Protein AF-A0A1Y2FXB8-F1 (afdb_monomer)

Foldseek 3Di:
DDPDPQLQVVLVVLQVCCVPDDLVVLLVSVVVCLVCVCVSLVVNDLVDRSNVSLVSSLVSSLVPQDPPDPVSVVSNVVSVVSNPVRDDPPDPVVDPDD

Structure (mmCIF, N/CA/C/O backbone):
data_AF-A0A1Y2FXB8-F1
#
_entry.id   AF-A0A1Y2FXB8-F1
#
loop_
_atom_site.group_PDB
_atom_site.id
_atom_site.type_symbol
_atom_site.label_atom_id
_atom_site.label_alt_id
_atom_site.label_comp_id
_atom_site.label_asym_id
_atom_site.label_entity_id
_atom_site.label_seq_id
_atom_site.pdbx_PDB_ins_code
_atom_site.Cartn_x
_atom_site.Cartn_y
_atom_site.Cartn_z
_atom_site.occupancy
_atom_site.B_iso_or_equiv
_atom_site.auth_seq_id
_atom_site.auth_comp_id
_atom_site.auth_asym_id
_atom_site.auth_atom_id
_atom_site.pdbx_PDB_model_num
ATOM 1 N N . ALA A 1 1 ? 15.122 18.061 -23.238 1.00 41.12 1 ALA A N 1
ATOM 2 C CA . ALA A 1 1 ? 13.799 17.475 -23.542 1.00 41.12 1 ALA A CA 1
ATOM 3 C C . ALA A 1 1 ? 14.040 16.013 -23.893 1.00 41.12 1 ALA A C 1
ATOM 5 O O . ALA A 1 1 ? 14.614 15.762 -24.935 1.00 41.12 1 ALA A O 1
ATOM 6 N N . THR A 1 2 ? 13.855 15.020 -23.036 1.00 42.84 2 THR A N 1
ATOM 7 C CA . THR A 1 2 ? 12.944 14.834 -21.902 1.00 42.84 2 THR A CA 1
ATOM 8 C C . THR A 1 2 ? 13.790 14.149 -20.830 1.00 42.84 2 THR A C 1
ATOM 10 O O . THR A 1 2 ? 14.237 13.023 -21.030 1.00 42.84 2 THR A O 1
ATOM 13 N N . GLU A 1 3 ? 14.137 14.868 -19.767 1.00 47.31 3 GLU A N 1
ATOM 14 C CA . GLU A 1 3 ? 14.942 14.308 -18.683 1.00 47.31 3 GLU A CA 1
AT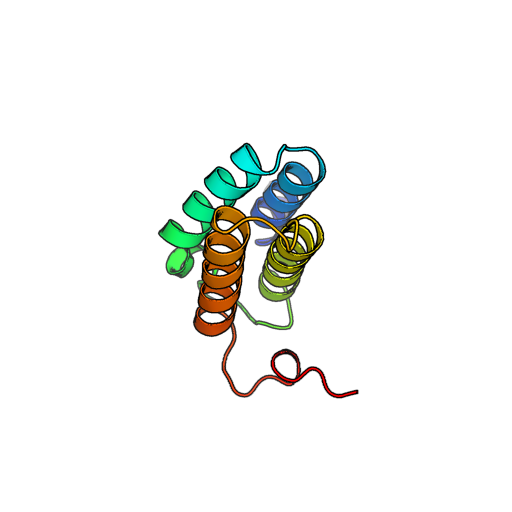OM 15 C C . GLU A 1 3 ? 14.146 13.165 -18.045 1.00 47.31 3 GLU A C 1
ATOM 17 O O . GLU A 1 3 ? 12.956 13.313 -17.768 1.00 47.31 3 GLU A O 1
ATOM 22 N N . TYR A 1 4 ? 14.782 11.999 -17.948 1.00 51.12 4 TYR A N 1
ATOM 23 C CA . TYR A 1 4 ? 14.223 10.740 -17.468 1.00 51.12 4 TYR A CA 1
ATOM 24 C C . TYR A 1 4 ? 13.445 10.950 -16.161 1.00 51.12 4 TYR A C 1
ATOM 26 O O . TYR A 1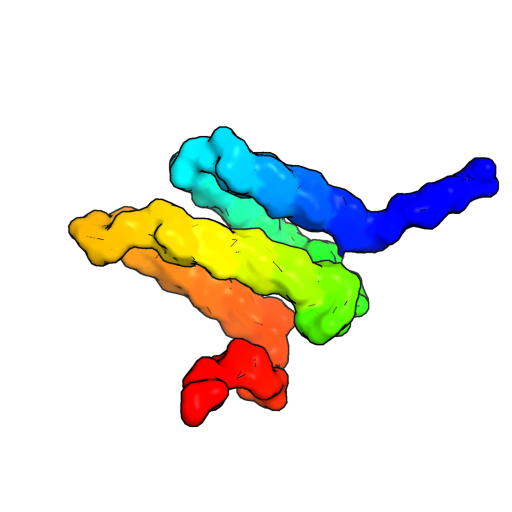 4 ? 14.030 10.971 -15.079 1.00 51.12 4 TYR A O 1
ATOM 34 N N . ILE A 1 5 ? 12.114 11.048 -16.228 1.00 57.97 5 ILE A N 1
ATOM 35 C CA . ILE A 1 5 ? 11.298 10.829 -15.037 1.00 57.97 5 ILE A CA 1
ATOM 36 C C . ILE A 1 5 ? 11.436 9.338 -14.749 1.00 57.97 5 ILE A C 1
ATOM 38 O O . ILE A 1 5 ? 10.808 8.512 -15.411 1.00 57.97 5 ILE A O 1
ATOM 42 N N . SER A 1 6 ? 12.333 8.993 -13.824 1.00 70.62 6 SER A N 1
ATOM 43 C CA . SER A 1 6 ? 12.480 7.627 -13.343 1.00 70.62 6 SER A CA 1
ATOM 44 C C . SER A 1 6 ? 11.100 7.090 -12.959 1.00 70.62 6 SER A C 1
ATOM 46 O O . SER A 1 6 ? 10.305 7.769 -12.306 1.00 70.62 6 SER A O 1
ATOM 48 N N . ASP A 1 7 ? 10.805 5.868 -13.393 1.00 78.00 7 ASP A N 1
ATOM 49 C CA . ASP A 1 7 ? 9.526 5.181 -13.202 1.00 78.00 7 ASP A CA 1
ATOM 50 C C . ASP A 1 7 ? 9.146 4.979 -11.724 1.00 78.00 7 ASP A C 1
ATOM 52 O O . ASP A 1 7 ? 8.007 4.609 -11.425 1.00 78.00 7 ASP A O 1
ATOM 56 N N . VAL A 1 8 ? 10.078 5.259 -10.806 1.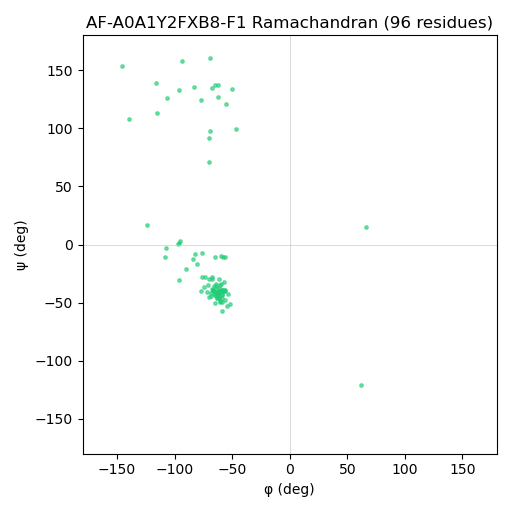00 83.00 8 VAL A N 1
ATOM 57 C CA . VAL A 1 8 ? 9.855 5.276 -9.360 1.00 83.00 8 VAL A CA 1
ATOM 58 C C . VAL A 1 8 ? 9.420 6.629 -8.802 1.00 83.00 8 VAL A C 1
ATOM 60 O O . VAL A 1 8 ? 8.805 6.644 -7.743 1.00 83.00 8 VAL A O 1
ATOM 63 N N . ILE A 1 9 ? 9.662 7.754 -9.488 1.00 84.44 9 ILE A N 1
ATOM 64 C CA . ILE A 1 9 ? 9.397 9.109 -8.960 1.00 84.44 9 ILE A CA 1
ATOM 65 C C . ILE A 1 9 ? 7.951 9.281 -8.464 1.00 84.44 9 ILE A C 1
ATOM 67 O O . ILE A 1 9 ? 7.761 9.828 -7.372 1.00 84.44 9 ILE A O 1
ATOM 71 N N . PRO A 1 10 ? 6.917 8.789 -9.177 1.00 88.38 10 PRO A N 1
ATOM 72 C CA . PRO A 1 10 ? 5.552 8.857 -8.663 1.00 88.38 10 PRO A CA 1
ATOM 73 C C . PRO A 1 10 ? 5.364 8.091 -7.345 1.00 88.38 10 PRO A C 1
ATOM 75 O O . PRO A 1 10 ? 4.649 8.563 -6.467 1.00 88.38 10 PRO A O 1
ATOM 78 N N . LEU A 1 11 ? 6.014 6.933 -7.180 1.00 91.00 11 LEU A N 1
ATOM 79 C CA . LEU A 1 11 ? 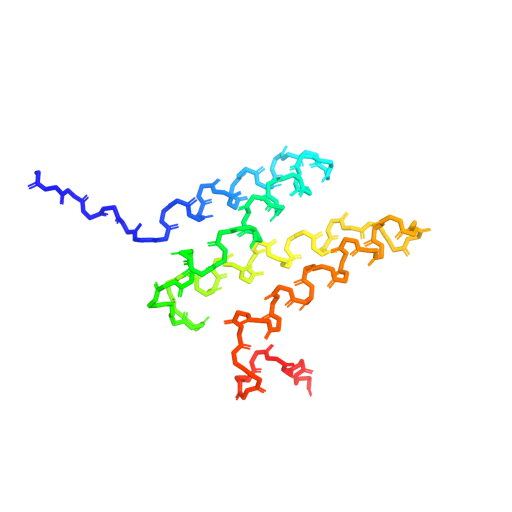5.941 6.138 -5.950 1.00 91.00 11 LEU A CA 1
ATOM 80 C C . LEU A 1 11 ? 6.751 6.765 -4.810 1.00 91.00 11 LEU A C 1
ATOM 82 O O . LEU A 1 11 ? 6.286 6.751 -3.676 1.00 91.00 11 LEU A O 1
ATOM 86 N N . GLU A 1 12 ? 7.906 7.367 -5.100 1.00 92.06 12 GLU A N 1
ATOM 87 C CA . GLU A 1 12 ? 8.668 8.146 -4.111 1.00 92.06 12 GLU A CA 1
ATOM 88 C C . GLU A 1 12 ? 7.850 9.339 -3.602 1.00 92.06 12 GLU A C 1
ATOM 90 O O . GLU A 1 12 ? 7.790 9.587 -2.403 1.00 92.06 12 GLU A O 1
ATOM 95 N N . SER A 1 13 ? 7.131 10.030 -4.492 1.00 93.06 13 SER A N 1
ATOM 96 C CA . SER A 1 13 ? 6.250 11.138 -4.099 1.00 93.06 13 SER A CA 1
ATOM 97 C C . SER A 1 13 ? 5.126 10.660 -3.174 1.00 93.06 13 SER A C 1
ATOM 99 O O . SER A 1 13 ? 4.804 11.311 -2.181 1.00 93.06 13 SER A O 1
ATOM 101 N N . VAL A 1 14 ? 4.542 9.493 -3.469 1.00 94.19 14 VAL A N 1
ATOM 102 C CA . VAL A 1 14 ? 3.543 8.856 -2.600 1.00 94.19 14 VAL A CA 1
ATOM 103 C C . VAL A 1 14 ? 4.145 8.480 -1.246 1.00 94.19 14 VAL A C 1
ATOM 105 O O . VAL A 1 14 ? 3.497 8.688 -0.222 1.00 94.19 14 VAL A O 1
ATOM 108 N N . TYR A 1 15 ? 5.376 7.971 -1.223 1.00 94.94 15 TYR A N 1
ATOM 109 C CA . TYR A 1 15 ? 6.088 7.677 0.016 1.00 94.94 15 TYR A CA 1
ATOM 110 C C . TYR A 1 15 ? 6.281 8.943 0.868 1.00 94.94 15 TYR A C 1
ATOM 112 O O . TYR A 1 15 ? 5.867 8.951 2.026 1.00 94.94 15 TYR A O 1
ATOM 120 N N . SER A 1 16 ? 6.767 10.044 0.286 1.00 95.12 16 SER A N 1
ATOM 121 C CA . SER A 1 16 ? 6.908 11.324 0.999 1.00 95.12 16 SER A CA 1
ATOM 122 C C . SER A 1 16 ? 5.576 11.863 1.531 1.00 95.12 16 SER A C 1
ATOM 124 O O . SER A 1 16 ? 5.528 12.450 2.610 1.00 95.12 16 SER A O 1
ATOM 126 N N . LEU A 1 17 ? 4.468 11.641 0.812 1.00 95.31 17 LEU A N 1
ATOM 127 C CA . LEU A 1 17 ? 3.136 11.965 1.327 1.00 95.31 17 LEU A CA 1
ATOM 128 C C . LEU A 1 17 ? 2.781 11.100 2.540 1.00 95.31 17 LEU A C 1
ATOM 130 O O . LEU A 1 17 ? 2.277 11.621 3.529 1.00 95.31 17 LEU A O 1
ATOM 134 N N . ILE A 1 18 ? 3.052 9.796 2.505 1.00 95.81 18 ILE A N 1
ATOM 135 C CA . ILE A 1 18 ? 2.775 8.911 3.642 1.00 95.81 18 ILE A CA 1
ATOM 136 C C . ILE A 1 18 ? 3.518 9.378 4.898 1.00 95.81 18 ILE A C 1
ATOM 138 O O . ILE A 1 18 ? 2.916 9.372 5.967 1.00 95.81 18 ILE A O 1
ATOM 142 N N . GLU A 1 19 ? 4.761 9.849 4.791 1.00 94.88 19 GLU A N 1
ATOM 143 C CA . GLU A 1 19 ? 5.567 10.288 5.944 1.00 94.88 19 GLU A CA 1
ATOM 144 C C . GLU A 1 19 ? 4.948 11.463 6.725 1.00 94.88 19 GLU A C 1
ATOM 146 O O . GLU A 1 19 ? 5.118 11.551 7.941 1.00 94.88 19 GLU A O 1
ATOM 151 N N . VAL A 1 20 ? 4.183 12.336 6.060 1.00 96.00 20 VAL A N 1
ATOM 152 C CA . VAL A 1 20 ? 3.644 13.571 6.666 1.00 96.00 20 VAL A CA 1
ATOM 153 C C . VAL A 1 20 ? 2.135 13.536 6.930 1.00 96.00 20 VAL A C 1
ATOM 155 O O . VAL A 1 20 ? 1.598 14.425 7.587 1.00 96.00 20 VAL A O 1
ATOM 158 N N . GLN A 1 21 ? 1.423 12.534 6.414 1.00 97.00 21 GLN A N 1
ATOM 159 C CA . GLN A 1 21 ? -0.041 12.459 6.489 1.00 97.00 21 GLN A CA 1
ATOM 160 C C . GLN A 1 21 ? -0.532 11.664 7.697 1.00 97.00 21 GLN A C 1
ATOM 162 O O . GLN A 1 21 ? 0.180 10.816 8.217 1.00 97.00 21 GLN A O 1
ATOM 167 N N . THR A 1 22 ? -1.775 11.876 8.140 1.00 95.88 22 THR A N 1
ATOM 168 C CA . THR A 1 22 ? -2.389 11.085 9.227 1.00 95.88 22 THR A CA 1
ATOM 169 C C . THR A 1 22 ? -2.671 9.640 8.793 1.00 95.88 22 THR A C 1
ATOM 1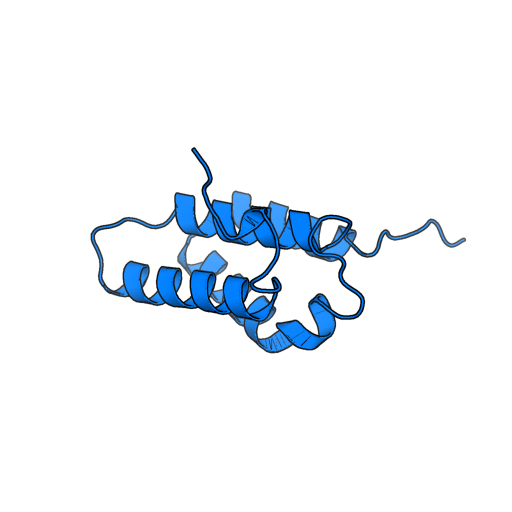71 O O . THR A 1 22 ? -2.776 9.359 7.599 1.00 95.88 22 THR A O 1
ATOM 174 N N . LEU A 1 23 ? -2.843 8.710 9.745 1.00 93.50 23 LEU A N 1
ATOM 175 C CA . LEU A 1 23 ? -3.156 7.304 9.429 1.00 93.50 23 LEU A CA 1
ATOM 176 C C . LEU A 1 23 ? -4.425 7.156 8.577 1.00 93.50 23 LEU A C 1
ATOM 178 O O . LEU A 1 23 ? -4.433 6.383 7.625 1.00 93.50 23 LEU A O 1
ATOM 182 N N . THR A 1 24 ? -5.464 7.945 8.858 1.00 94.50 24 THR A N 1
ATOM 183 C CA . THR A 1 24 ? -6.711 7.947 8.078 1.00 94.50 24 THR A CA 1
ATOM 184 C C . THR A 1 24 ? -6.479 8.332 6.616 1.00 94.50 24 THR A C 1
ATOM 186 O O . THR A 1 24 ? -7.074 7.749 5.712 1.00 94.50 24 THR A O 1
ATOM 189 N N . VAL A 1 25 ? -5.606 9.310 6.357 1.00 96.50 25 VAL A N 1
ATOM 190 C CA . VAL A 1 25 ? -5.241 9.694 4.985 1.00 96.50 25 VAL A CA 1
ATOM 191 C C . VAL A 1 25 ? -4.367 8.617 4.347 1.00 96.50 25 VAL A C 1
ATOM 193 O O . VAL A 1 25 ? -4.589 8.254 3.194 1.00 96.50 25 VAL A O 1
ATOM 196 N N . CYS A 1 26 ? -3.429 8.051 5.104 1.00 96.62 26 CYS A N 1
ATOM 197 C CA . CYS A 1 26 ? -2.568 6.968 4.643 1.00 96.62 26 CYS A CA 1
ATOM 198 C C . CYS A 1 26 ? -3.361 5.729 4.206 1.00 96.62 26 CYS A C 1
ATOM 200 O O . CYS A 1 26 ? -3.041 5.137 3.183 1.00 96.62 26 CYS A O 1
ATOM 202 N N . GLU A 1 27 ? -4.437 5.373 4.908 1.00 96.25 27 GLU A N 1
ATOM 203 C CA . GLU A 1 27 ? -5.319 4.268 4.517 1.00 96.25 27 GLU A CA 1
ATOM 204 C C . GLU A 1 27 ? -6.064 4.543 3.199 1.00 96.25 27 GLU A C 1
ATOM 206 O O . GLU A 1 27 ? -6.233 3.645 2.367 1.00 96.25 27 GLU A O 1
ATOM 211 N N . ARG A 1 28 ? -6.453 5.800 2.944 1.00 97.00 28 ARG A N 1
ATOM 212 C CA . ARG A 1 28 ? -7.045 6.210 1.657 1.00 97.00 28 ARG A CA 1
ATOM 213 C C . ARG A 1 28 ? -6.026 6.147 0.523 1.00 97.00 28 ARG A C 1
ATOM 215 O O . ARG A 1 28 ? -6.340 5.624 -0.545 1.00 97.00 28 ARG A O 1
ATOM 222 N N . ILE A 1 29 ? -4.810 6.639 0.763 1.00 96.62 29 ILE A N 1
ATOM 223 C CA . ILE A 1 29 ? -3.694 6.538 -0.188 1.00 96.62 29 ILE A CA 1
ATOM 224 C C . ILE A 1 29 ? -3.407 5.065 -0.489 1.00 96.62 29 ILE A C 1
ATOM 226 O O . ILE A 1 29 ? -3.316 4.683 -1.653 1.00 96.62 29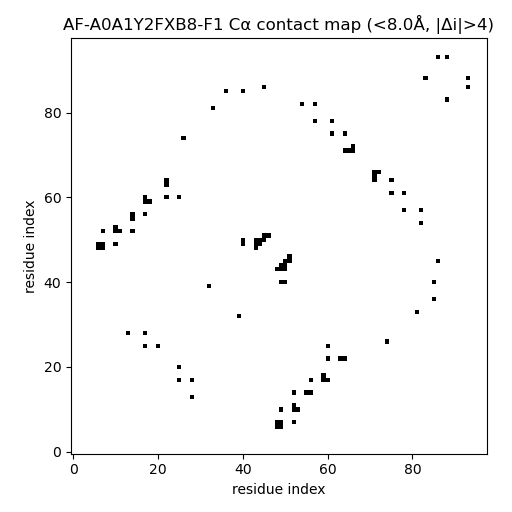 ILE A O 1
ATOM 230 N N . PHE A 1 30 ? -3.342 4.217 0.537 1.00 97.00 30 PHE A N 1
ATOM 231 C CA . PHE A 1 30 ? -3.103 2.790 0.362 1.00 97.00 30 PHE A CA 1
ATOM 232 C C . PHE A 1 30 ? -4.216 2.117 -0.447 1.00 97.00 30 PHE A C 1
ATOM 234 O O . PHE A 1 30 ? -3.928 1.371 -1.374 1.00 97.00 30 PHE A O 1
ATOM 241 N N . SER A 1 31 ? -5.482 2.449 -0.191 1.00 97.06 31 SER A N 1
ATOM 242 C CA . SER A 1 31 ? -6.616 1.936 -0.978 1.00 97.06 31 SER A CA 1
ATOM 243 C C . SER A 1 31 ? -6.523 2.343 -2.462 1.00 97.06 31 SER A C 1
ATOM 245 O O . SER A 1 31 ? -6.866 1.578 -3.368 1.00 97.06 31 SER A O 1
ATOM 247 N N . TRP A 1 32 ? -6.002 3.542 -2.746 1.00 96.00 32 TRP A N 1
ATOM 248 C CA . TRP A 1 32 ? -5.724 3.984 -4.115 1.00 96.00 32 TRP A CA 1
ATOM 249 C C . TRP A 1 32 ? -4.590 3.184 -4.778 1.00 96.00 32 TRP A C 1
ATOM 251 O O . TRP A 1 32 ? -4.701 2.878 -5.969 1.00 96.00 32 TRP A O 1
ATOM 261 N N . ILE A 1 33 ? -3.541 2.830 -4.024 1.00 95.38 33 ILE A N 1
ATOM 262 C CA . ILE A 1 33 ? -2.438 1.966 -4.483 1.00 95.38 33 ILE A CA 1
ATOM 263 C C . ILE A 1 33 ? -2.965 0.556 -4.771 1.00 95.38 33 ILE A C 1
ATOM 265 O O . ILE A 1 33 ? -2.751 0.033 -5.862 1.00 95.38 33 ILE A O 1
ATOM 269 N N . GLU A 1 34 ? -3.697 -0.024 -3.820 1.00 95.31 34 GLU A N 1
ATOM 270 C CA . GLU A 1 34 ? -4.259 -1.377 -3.871 1.00 95.31 34 GLU A CA 1
ATOM 271 C C . GLU A 1 34 ? -5.151 -1.559 -5.109 1.00 95.31 34 GLU A C 1
ATOM 273 O O . GLU A 1 34 ? -4.936 -2.470 -5.904 1.00 95.31 34 GLU A O 1
ATOM 278 N N . SER A 1 35 ? -6.056 -0.608 -5.374 1.00 95.75 35 SER A N 1
ATOM 279 C CA . SER A 1 35 ? -6.916 -0.615 -6.574 1.00 95.75 35 SER A CA 1
ATOM 280 C C . SER A 1 35 ? -6.175 -0.471 -7.913 1.00 95.75 35 SER A C 1
ATOM 282 O O . SER A 1 35 ? -6.782 -0.619 -8.973 1.00 95.75 35 SER A O 1
ATOM 284 N N . ARG A 1 36 ? -4.878 -0.144 -7.901 1.00 94.12 36 ARG A N 1
ATOM 285 C CA . ARG A 1 36 ? -4.051 0.074 -9.101 1.00 94.12 36 ARG A CA 1
ATOM 286 C C . ARG A 1 36 ? -2.818 -0.817 -9.129 1.00 94.12 36 ARG A C 1
ATOM 288 O O . ARG A 1 36 ? -1.905 -0.537 -9.910 1.00 94.12 36 ARG A O 1
ATOM 295 N N . VAL A 1 37 ? -2.798 -1.871 -8.315 1.00 90.94 37 VAL A N 1
ATOM 296 C CA . VAL A 1 37 ? -1.634 -2.738 -8.137 1.00 90.94 37 VAL A CA 1
ATOM 297 C C . VAL A 1 37 ? -1.084 -3.232 -9.473 1.00 90.94 37 VAL A C 1
ATOM 299 O O . VAL A 1 37 ? 0.072 -2.954 -9.760 1.00 90.94 37 VAL A O 1
ATOM 302 N N . GLU A 1 38 ? -1.916 -3.790 -10.358 1.00 90.88 38 GLU A N 1
ATOM 303 C CA . GLU A 1 38 ? -1.486 -4.313 -11.667 1.00 90.88 38 GLU A CA 1
ATOM 304 C C . GLU A 1 38 ? -0.758 -3.271 -12.527 1.00 90.88 38 GLU A C 1
ATOM 306 O O . GLU A 1 38 ? 0.229 -3.563 -13.204 1.00 90.88 38 GLU A O 1
ATOM 311 N N . ARG A 1 39 ? -1.226 -2.018 -12.494 1.00 90.75 39 ARG A N 1
ATOM 312 C CA . ARG A 1 39 ? -0.620 -0.922 -13.256 1.00 90.75 39 ARG A CA 1
ATOM 313 C C . ARG A 1 39 ? 0.665 -0.428 -12.600 1.00 90.75 39 ARG A C 1
ATOM 315 O O . ARG A 1 39 ? 1.622 -0.107 -13.304 1.00 90.75 39 ARG A O 1
ATOM 322 N N . LEU A 1 40 ? 0.682 -0.336 -11.272 1.00 89.31 40 LEU A N 1
ATOM 323 C CA . LEU A 1 40 ? 1.834 0.141 -10.505 1.00 89.31 40 LEU A CA 1
ATOM 324 C C . LEU A 1 40 ? 2.981 -0.875 -10.521 1.00 89.31 40 LEU A C 1
ATOM 326 O O . LEU A 1 40 ? 4.141 -0.475 -10.607 1.00 89.31 40 LEU A O 1
ATOM 330 N N . THR A 1 41 ? 2.670 -2.170 -10.531 1.00 89.62 41 THR A N 1
ATOM 331 C CA . THR A 1 41 ? 3.650 -3.263 -10.518 1.00 89.62 41 THR A CA 1
ATOM 332 C C . THR A 1 41 ? 3.974 -3.801 -11.913 1.00 89.62 41 THR A C 1
ATOM 334 O O . THR A 1 41 ? 4.794 -4.709 -12.050 1.00 89.62 41 THR A O 1
ATOM 337 N N . LYS A 1 42 ? 3.414 -3.215 -12.982 1.00 89.81 42 LYS A N 1
ATOM 338 C CA . LYS A 1 42 ? 3.748 -3.589 -14.363 1.00 89.81 42 LYS A CA 1
ATOM 339 C C . LYS A 1 42 ? 5.257 -3.474 -14.607 1.00 89.81 42 LYS A C 1
ATOM 341 O O . LYS A 1 42 ? 5.836 -2.390 -14.464 1.00 89.81 42 LYS A O 1
ATOM 346 N N . GLY A 1 43 ? 5.869 -4.598 -14.993 1.00 87.19 43 GLY A N 1
ATOM 347 C CA . GLY A 1 43 ? 7.309 -4.710 -15.250 1.00 87.19 43 GLY A CA 1
ATOM 348 C C . GLY A 1 43 ? 8.185 -4.530 -14.006 1.00 87.19 43 GLY A C 1
ATOM 349 O O . GLY A 1 43 ? 9.378 -4.271 -14.139 1.00 87.19 43 GLY A O 1
ATOM 350 N N . MET A 1 44 ? 7.605 -4.610 -12.806 1.00 88.31 44 MET A N 1
ATOM 351 C CA . MET A 1 44 ? 8.337 -4.426 -11.562 1.00 88.31 44 MET A CA 1
ATOM 352 C C . MET A 1 44 ? 9.325 -5.570 -11.334 1.00 88.31 44 MET A C 1
ATOM 354 O O . MET A 1 44 ? 8.983 -6.744 -11.438 1.00 88.31 44 MET A O 1
ATOM 358 N N . GLN A 1 45 ? 10.539 -5.202 -10.936 1.00 86.81 45 GLN A N 1
ATOM 359 C CA . GLN A 1 45 ? 11.477 -6.106 -10.286 1.00 86.81 45 GLN A CA 1
ATOM 360 C C . GLN A 1 45 ? 11.343 -5.900 -8.783 1.00 86.81 45 GLN A C 1
ATOM 362 O O . GLN A 1 45 ? 11.323 -4.770 -8.304 1.00 86.81 45 GLN A O 1
ATOM 367 N N . ALA A 1 46 ? 11.245 -6.967 -8.011 1.00 84.25 46 ALA A N 1
ATOM 368 C CA . ALA A 1 46 ? 10.993 -6.817 -6.587 1.00 84.25 46 ALA A CA 1
ATOM 369 C C . ALA A 1 46 ? 12.187 -6.241 -5.803 1.00 84.25 46 ALA A C 1
ATOM 371 O O . ALA A 1 46 ? 11.993 -5.503 -4.841 1.00 84.25 46 ALA A O 1
ATOM 372 N N . MET A 1 47 ? 13.420 -6.493 -6.254 1.00 84.06 47 MET A N 1
ATOM 373 C CA . MET A 1 47 ? 14.642 -6.001 -5.598 1.00 84.06 47 MET A CA 1
ATOM 374 C C . MET A 1 47 ? 15.201 -4.702 -6.203 1.00 84.06 47 MET A C 1
ATOM 376 O O . MET A 1 47 ? 16.252 -4.230 -5.772 1.00 84.06 47 MET A O 1
ATOM 380 N N . ARG A 1 48 ? 14.553 -4.123 -7.224 1.00 84.88 48 ARG A N 1
ATOM 381 C CA . ARG A 1 48 ? 15.038 -2.922 -7.932 1.00 84.88 48 ARG A CA 1
ATOM 382 C C . ARG A 1 48 ? 13.886 -2.025 -8.376 1.00 84.88 48 ARG A C 1
ATOM 384 O O . ARG A 1 48 ? 12.787 -2.498 -8.635 1.00 84.88 48 ARG A O 1
ATOM 391 N N . GLY A 1 49 ? 14.137 -0.726 -8.517 1.00 89.38 49 GLY A N 1
ATOM 392 C CA . GLY A 1 49 ? 13.114 0.213 -8.982 1.00 89.38 49 GLY A CA 1
ATOM 393 C C . GLY A 1 49 ? 11.919 0.258 -8.026 1.00 89.38 49 GLY A C 1
ATOM 394 O O . GLY A 1 49 ? 12.086 0.563 -6.851 1.00 89.38 49 GLY A O 1
ATOM 395 N N . LYS A 1 50 ? 10.716 -0.055 -8.520 1.00 90.94 50 LYS A N 1
ATOM 396 C CA . LYS A 1 50 ? 9.446 0.117 -7.788 1.00 90.94 50 LYS A CA 1
ATOM 397 C C . LYS A 1 50 ? 9.281 -0.816 -6.582 1.00 90.94 50 LYS A C 1
ATOM 399 O O . LYS A 1 50 ? 8.622 -0.430 -5.618 1.00 90.94 50 LYS A O 1
ATOM 404 N N . GLY A 1 51 ? 9.880 -2.010 -6.614 1.00 91.31 51 GLY A N 1
ATOM 405 C CA . GLY A 1 51 ? 9.743 -3.011 -5.549 1.00 91.31 51 GLY A CA 1
ATOM 406 C C . GLY A 1 51 ? 10.203 -2.496 -4.179 1.00 91.31 51 GLY A C 1
ATOM 407 O O . GLY A 1 51 ? 9.385 -2.406 -3.261 1.00 91.31 51 GLY A O 1
ATOM 408 N N . PRO A 1 52 ? 11.462 -2.041 -4.036 1.00 91.75 52 PRO A N 1
ATOM 409 C CA . PRO A 1 52 ? 11.949 -1.459 -2.786 1.00 91.75 52 PRO A CA 1
ATOM 410 C C . PRO A 1 52 ? 11.132 -0.256 -2.289 1.00 91.75 52 PRO A C 1
ATOM 412 O O . PRO A 1 52 ? 10.994 -0.067 -1.081 1.00 91.75 52 PRO A O 1
ATOM 415 N N . VAL A 1 53 ? 10.556 0.551 -3.188 1.00 93.25 53 VAL A N 1
ATOM 416 C CA . VAL A 1 53 ? 9.709 1.698 -2.806 1.00 93.25 53 VAL A CA 1
ATOM 417 C C . VAL A 1 53 ? 8.385 1.231 -2.207 1.00 93.25 53 VAL A C 1
ATOM 419 O O . VAL A 1 53 ? 7.991 1.710 -1.146 1.00 93.25 53 VAL A O 1
ATOM 422 N N . LEU A 1 54 ? 7.725 0.247 -2.825 1.00 93.75 54 LEU A N 1
ATOM 423 C CA . LEU A 1 54 ? 6.490 -0.341 -2.295 1.00 93.75 54 LEU A CA 1
ATOM 424 C C . LEU A 1 54 ? 6.713 -1.049 -0.952 1.00 93.75 54 L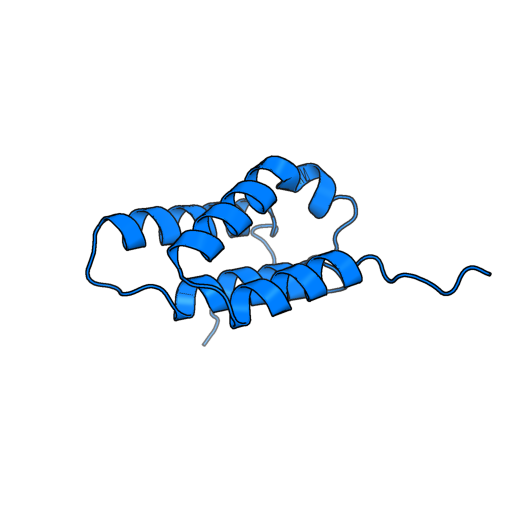EU A C 1
ATOM 426 O O . LEU A 1 54 ? 5.853 -0.961 -0.072 1.00 93.75 54 LEU A O 1
ATOM 430 N N . LEU A 1 55 ? 7.871 -1.692 -0.760 1.00 94.06 55 LEU A N 1
ATOM 431 C CA . LEU A 1 55 ? 8.260 -2.249 0.540 1.00 94.06 55 LEU A CA 1
ATOM 432 C C . LEU A 1 55 ? 8.418 -1.157 1.597 1.00 94.06 55 LEU A C 1
ATOM 434 O O . LEU A 1 55 ? 7.888 -1.304 2.695 1.00 94.06 55 LEU A O 1
ATOM 438 N N . ARG A 1 56 ? 9.100 -0.048 1.278 1.00 94.81 56 ARG A N 1
ATOM 439 C CA . ARG A 1 56 ? 9.251 1.085 2.207 1.00 94.81 56 ARG A CA 1
ATOM 440 C C . ARG A 1 56 ? 7.907 1.701 2.578 1.00 94.81 56 ARG A C 1
ATOM 442 O O . ARG A 1 56 ? 7.647 1.879 3.762 1.00 94.81 56 ARG A O 1
ATOM 449 N N . ILE A 1 57 ? 7.038 1.937 1.594 1.00 95.94 57 ILE A N 1
ATOM 450 C CA . ILE A 1 57 ? 5.660 2.398 1.818 1.00 95.94 57 ILE A CA 1
ATOM 451 C C . ILE A 1 57 ? 4.931 1.458 2.785 1.00 95.94 57 ILE A C 1
ATOM 453 O O . ILE A 1 57 ? 4.399 1.900 3.801 1.00 95.94 57 ILE A O 1
ATOM 457 N N . SER A 1 58 ? 4.938 0.158 2.497 1.00 96.19 58 SER A N 1
ATOM 458 C CA . SER A 1 58 ? 4.203 -0.835 3.285 1.00 96.19 58 SER A CA 1
ATOM 459 C C . SER A 1 58 ? 4.748 -0.955 4.712 1.00 96.19 58 SER A C 1
ATOM 461 O O . SER A 1 58 ? 3.979 -0.960 5.671 1.00 96.19 58 SER A O 1
ATOM 463 N N . ASN A 1 59 ? 6.073 -0.986 4.871 1.00 95.12 59 ASN A N 1
ATOM 464 C CA . ASN A 1 59 ? 6.724 -1.067 6.177 1.00 95.12 59 ASN A CA 1
ATOM 465 C C . ASN A 1 59 ? 6.499 0.193 7.017 1.00 95.12 59 ASN A C 1
ATOM 467 O O . ASN A 1 59 ? 6.270 0.083 8.221 1.00 95.12 59 ASN A O 1
ATOM 471 N N . GLU A 1 60 ? 6.521 1.377 6.402 1.00 95.75 60 GLU A N 1
ATOM 472 C CA . GLU A 1 60 ? 6.253 2.628 7.110 1.00 95.75 60 GLU A CA 1
ATOM 473 C C . GLU A 1 60 ? 4.809 2.680 7.621 1.00 95.75 60 GLU A C 1
ATOM 475 O O . GLU A 1 60 ? 4.569 3.033 8.776 1.00 95.75 60 GLU A O 1
ATOM 480 N N . LEU A 1 61 ? 3.842 2.230 6.817 1.00 95.94 61 LEU A N 1
ATOM 481 C CA . LEU A 1 61 ? 2.455 2.092 7.263 1.00 95.94 61 LEU A CA 1
ATOM 482 C C . LEU A 1 61 ? 2.337 1.109 8.435 1.00 95.94 61 LEU A C 1
ATOM 484 O O . LEU A 1 61 ? 1.759 1.459 9.463 1.00 95.94 61 LEU A O 1
ATOM 488 N N . LEU A 1 62 ? 2.931 -0.085 8.323 1.00 94.75 62 LEU A N 1
ATOM 489 C CA . LEU A 1 62 ? 2.920 -1.094 9.391 1.00 94.75 62 LEU A CA 1
ATOM 490 C C . LEU A 1 62 ? 3.550 -0.577 10.692 1.00 94.75 62 LEU A C 1
ATOM 492 O O . LEU A 1 62 ? 3.023 -0.840 11.772 1.00 94.75 62 LEU A O 1
ATOM 496 N N . ARG A 1 63 ? 4.645 0.190 10.606 1.00 93.12 63 ARG A N 1
ATOM 497 C CA . ARG A 1 63 ? 5.335 0.780 11.766 1.00 93.12 63 ARG A CA 1
ATOM 498 C C . ARG A 1 63 ? 4.459 1.783 12.512 1.00 93.12 63 ARG A C 1
ATOM 500 O O . ARG A 1 63 ? 4.567 1.906 13.731 1.00 93.12 63 ARG A O 1
ATOM 507 N N . ARG A 1 64 ? 3.610 2.509 11.787 1.00 92.38 64 ARG A N 1
ATOM 508 C CA . ARG A 1 64 ? 2.746 3.555 12.343 1.00 92.38 64 ARG A CA 1
ATOM 509 C C . ARG A 1 64 ? 1.439 3.021 12.922 1.00 92.38 64 ARG A C 1
ATOM 511 O O . ARG A 1 64 ? 0.758 3.773 13.618 1.00 92.38 64 ARG A O 1
ATOM 518 N N . LEU A 1 65 ? 1.075 1.765 12.655 1.00 90.56 65 LEU A N 1
ATOM 519 C CA . LEU A 1 65 ? -0.179 1.188 13.131 1.00 90.56 65 LEU A CA 1
ATOM 520 C C . LEU A 1 65 ? -0.119 0.798 14.619 1.00 90.56 65 LEU A C 1
ATOM 522 O O . LEU A 1 65 ? 0.717 -0.018 15.014 1.00 90.56 65 LEU A O 1
ATOM 526 N N . PRO A 1 66 ? -1.036 1.315 15.460 1.00 84.75 66 PRO A N 1
ATOM 527 C CA . PRO A 1 66 ? -1.185 0.852 16.835 1.00 84.75 66 PRO A CA 1
ATOM 528 C C . PRO A 1 66 ? -1.648 -0.608 16.882 1.00 84.75 66 PRO A C 1
ATOM 530 O O . PRO A 1 66 ? -2.577 -0.997 16.177 1.00 84.75 66 PRO A O 1
ATOM 533 N N . ARG A 1 67 ? -1.065 -1.413 17.776 1.00 73.31 67 ARG A N 1
ATOM 534 C CA . ARG A 1 67 ? -1.375 -2.852 17.895 1.00 73.31 67 ARG A CA 1
ATOM 535 C C . ARG A 1 67 ? -2.710 -3.168 18.589 1.00 73.31 67 ARG A C 1
ATOM 537 O O . ARG A 1 67 ? -3.106 -4.325 18.620 1.00 73.31 67 ARG A O 1
ATOM 544 N N . SER A 1 68 ? -3.393 -2.165 19.145 1.00 73.25 68 SER A N 1
ATOM 545 C CA . SER A 1 68 ? -4.456 -2.380 20.142 1.00 73.25 68 SER A CA 1
ATOM 546 C C . SER A 1 68 ? -5.886 -2.142 19.649 1.00 73.25 68 SER A C 1
ATOM 548 O O . SER A 1 68 ? -6.815 -2.348 20.425 1.00 73.25 68 SER A O 1
ATOM 550 N N . LYS A 1 69 ? -6.100 -1.706 18.397 1.00 80.69 69 LYS A N 1
ATOM 551 C CA . LYS A 1 69 ? -7.457 -1.520 17.848 1.00 80.69 69 LYS A CA 1
ATOM 552 C C . LYS A 1 69 ? -7.728 -2.456 16.679 1.00 80.69 69 LYS A C 1
ATOM 554 O O . LYS A 1 69 ? -6.886 -2.606 15.796 1.00 80.69 69 LYS A O 1
ATOM 559 N N . GLN A 1 70 ? -8.939 -3.007 16.639 1.00 81.62 70 GLN A N 1
ATOM 560 C CA . GLN A 1 70 ? -9.390 -3.933 15.597 1.00 81.62 70 GLN A CA 1
ATOM 561 C C . GLN A 1 70 ? -9.275 -3.342 14.182 1.00 81.62 70 GLN A C 1
ATOM 563 O O . GLN A 1 70 ? -8.824 -4.030 13.271 1.00 81.62 70 GLN A O 1
ATOM 568 N N . GLU A 1 71 ? -9.602 -2.059 14.000 1.00 82.06 71 GLU A N 1
ATOM 569 C CA . GLU A 1 71 ? -9.461 -1.354 12.714 1.00 82.06 71 GLU A CA 1
ATOM 570 C C . GLU A 1 71 ? -8.019 -1.392 12.170 1.00 82.06 71 GLU A C 1
ATOM 572 O O . GLU A 1 71 ? -7.797 -1.635 10.985 1.00 82.06 71 GLU A O 1
ATOM 577 N N . HIS A 1 72 ? -7.017 -1.264 13.046 1.00 87.94 72 HIS A N 1
ATOM 578 C CA . HIS A 1 72 ? -5.606 -1.325 12.659 1.00 87.94 72 HIS A CA 1
ATOM 579 C C . HIS A 1 72 ? -5.147 -2.748 12.318 1.00 87.94 72 HIS A C 1
ATOM 581 O O . HIS A 1 72 ? -4.252 -2.911 11.490 1.00 87.94 72 HIS A O 1
ATOM 587 N N . VAL A 1 73 ? -5.769 -3.773 12.912 1.00 90.62 73 VAL A N 1
ATOM 588 C CA . VAL A 1 73 ? -5.528 -5.186 12.565 1.00 90.62 73 VAL A CA 1
ATOM 589 C C . VAL A 1 73 ? -6.049 -5.494 11.162 1.00 90.62 73 VAL A C 1
ATOM 591 O O . VAL A 1 73 ? -5.374 -6.161 10.382 1.00 90.62 73 VAL A O 1
ATOM 594 N N . VAL A 1 74 ? -7.226 -4.974 10.808 1.00 92.69 74 VAL A N 1
ATOM 595 C CA . VAL A 1 74 ? -7.772 -5.132 9.453 1.00 92.69 74 VAL A CA 1
ATOM 596 C C . VAL A 1 74 ? -6.863 -4.450 8.433 1.00 92.69 74 VAL A C 1
ATOM 598 O O . VAL A 1 74 ? -6.518 -5.048 7.413 1.00 92.69 74 VAL A O 1
ATOM 601 N N . PHE A 1 75 ? -6.426 -3.220 8.715 1.00 94.75 75 PHE A N 1
ATOM 602 C CA . PHE A 1 75 ? -5.562 -2.495 7.790 1.00 94.75 75 PHE A CA 1
ATOM 603 C C . PHE A 1 75 ? -4.174 -3.139 7.640 1.00 94.75 75 PHE A C 1
ATOM 605 O O . PHE A 1 75 ? -3.684 -3.262 6.518 1.00 94.75 75 PHE A O 1
ATOM 612 N N . SER A 1 76 ? -3.561 -3.642 8.718 1.00 94.25 76 SER A N 1
ATOM 613 C CA . SER A 1 76 ? -2.294 -4.380 8.610 1.00 94.25 76 SER A CA 1
ATOM 614 C C . SER A 1 76 ? -2.441 -5.672 7.801 1.00 94.25 76 SER A C 1
ATOM 616 O O . SER A 1 76 ? -1.579 -5.969 6.975 1.00 94.25 76 SER A O 1
ATOM 618 N N . GLY A 1 77 ? -3.558 -6.392 7.954 1.00 94.44 77 GLY A N 1
ATOM 619 C CA . GLY A 1 77 ? -3.882 -7.562 7.136 1.00 94.44 77 GLY A CA 1
ATOM 620 C C . GLY A 1 77 ? -3.956 -7.240 5.642 1.00 94.44 77 GLY A C 1
ATOM 621 O O . GLY A 1 77 ? -3.389 -7.970 4.830 1.00 94.44 77 GLY A O 1
ATOM 622 N N . ARG A 1 78 ? -4.570 -6.106 5.277 1.00 96.44 78 ARG A N 1
ATOM 623 C CA . ARG A 1 78 ? -4.602 -5.618 3.885 1.00 96.44 78 ARG A CA 1
ATOM 624 C C . ARG A 1 78 ? -3.203 -5.319 3.348 1.00 96.44 78 ARG A C 1
ATOM 626 O O . ARG A 1 78 ? -2.879 -5.731 2.240 1.00 96.44 78 ARG A O 1
ATOM 633 N N . ILE A 1 79 ? -2.347 -4.673 4.144 1.00 96.12 79 ILE A N 1
ATOM 634 C CA . ILE A 1 79 ? -0.957 -4.393 3.746 1.00 96.12 79 ILE A CA 1
ATOM 635 C C . ILE A 1 79 ? -0.177 -5.692 3.502 1.00 96.12 79 ILE A C 1
ATOM 637 O O . ILE A 1 79 ? 0.529 -5.811 2.502 1.00 96.12 79 ILE A O 1
ATOM 641 N N . LEU A 1 80 ? -0.321 -6.684 4.381 1.00 93.75 80 LEU A N 1
ATOM 642 C CA . LEU A 1 80 ? 0.353 -7.976 4.234 1.00 93.75 80 LEU A CA 1
ATOM 643 C C . LEU A 1 80 ? -0.153 -8.760 3.015 1.00 93.75 80 LEU A C 1
ATOM 645 O O . LEU A 1 80 ? 0.654 -9.355 2.302 1.00 93.75 80 LEU A O 1
ATOM 649 N N . LEU A 1 81 ? -1.462 -8.726 2.746 1.00 93.88 81 LEU A N 1
ATOM 650 C CA . LEU A 1 81 ? -2.053 -9.346 1.558 1.00 93.88 81 LEU A CA 1
ATOM 651 C C . LEU A 1 81 ? -1.591 -8.659 0.266 1.00 93.88 81 LEU A C 1
ATOM 653 O O . LEU A 1 81 ? -1.278 -9.321 -0.720 1.00 93.88 81 LEU A O 1
ATOM 657 N N . PHE A 1 82 ? -1.497 -7.331 0.273 1.00 94.62 82 PHE A N 1
ATOM 658 C CA . PHE A 1 82 ? -0.921 -6.587 -0.839 1.00 94.62 82 PHE A CA 1
ATOM 659 C C . PHE A 1 82 ? 0.527 -7.019 -1.091 1.00 94.62 82 PHE A C 1
ATOM 661 O O . PHE A 1 82 ? 0.868 -7.379 -2.215 1.00 94.62 82 PHE A O 1
ATOM 668 N N . LEU A 1 83 ? 1.365 -7.064 -0.051 1.00 93.25 83 LEU A N 1
ATOM 669 C CA . LEU A 1 83 ? 2.754 -7.503 -0.180 1.00 93.25 83 LEU A CA 1
ATOM 670 C C . LEU A 1 83 ? 2.863 -8.933 -0.726 1.00 93.25 83 LEU A C 1
ATOM 672 O O . LEU A 1 83 ? 3.653 -9.164 -1.638 1.00 93.25 83 LEU A O 1
ATOM 676 N N . SER A 1 84 ? 2.050 -9.875 -0.246 1.00 90.00 84 SE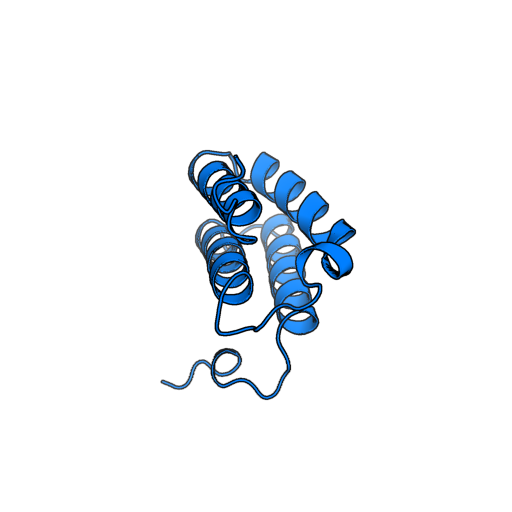R A N 1
ATOM 677 C CA . SER A 1 84 ? 2.078 -11.254 -0.753 1.00 90.00 84 SER A CA 1
ATOM 678 C C . SER A 1 84 ? 1.601 -11.377 -2.203 1.00 90.00 84 SER A C 1
ATOM 680 O O . SER A 1 84 ? 2.055 -12.267 -2.918 1.00 90.00 84 SER A O 1
ATOM 682 N N . SER A 1 85 ? 0.723 -10.479 -2.660 1.00 89.19 85 SER A N 1
ATOM 683 C CA . SER A 1 85 ? 0.278 -10.441 -4.059 1.00 89.19 85 SER A CA 1
ATOM 684 C C . SER A 1 85 ? 1.318 -9.841 -5.013 1.00 89.19 85 SER A C 1
ATOM 686 O O . SER A 1 85 ? 1.346 -10.178 -6.195 1.00 89.19 8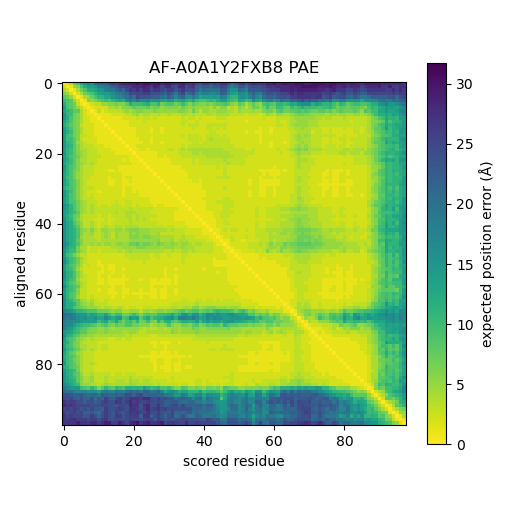5 SER A O 1
ATOM 688 N N . VAL A 1 86 ? 2.170 -8.944 -4.508 1.00 89.94 86 VAL A N 1
ATOM 689 C CA . VAL A 1 86 ? 3.114 -8.155 -5.314 1.00 89.94 86 VAL A CA 1
ATOM 690 C C . VAL A 1 86 ? 4.508 -8.782 -5.360 1.00 89.94 86 VAL A C 1
ATOM 692 O O . VAL A 1 86 ? 5.212 -8.631 -6.361 1.00 89.94 86 VAL A O 1
ATOM 695 N N . PHE A 1 87 ? 4.911 -9.488 -4.304 1.00 87.31 87 PHE A N 1
ATOM 696 C CA . PHE A 1 87 ? 6.225 -10.115 -4.186 1.00 87.31 87 PHE A CA 1
ATOM 697 C C . PHE A 1 87 ? 6.111 -11.640 -4.339 1.00 87.31 87 PHE A C 1
ATOM 699 O O . PHE A 1 87 ? 5.339 -12.265 -3.612 1.00 87.31 87 PHE A O 1
ATOM 706 N N . PRO A 1 88 ? 6.866 -12.271 -5.260 1.00 76.19 88 PRO A N 1
ATOM 707 C CA . PRO A 1 88 ? 6.820 -13.717 -5.430 1.00 76.19 88 PRO A CA 1
ATOM 708 C C . PRO A 1 88 ? 7.273 -14.444 -4.154 1.00 76.19 88 PRO A C 1
ATOM 710 O O . PRO A 1 88 ? 8.298 -14.108 -3.564 1.00 76.19 88 PRO A O 1
ATOM 713 N N . LEU A 1 89 ? 6.551 -15.506 -3.779 1.00 59.47 89 LEU A N 1
ATOM 714 C CA . LEU A 1 89 ? 6.755 -16.300 -2.550 1.00 59.47 89 LEU A CA 1
ATOM 715 C C . LEU A 1 89 ? 8.162 -16.930 -2.402 1.00 59.47 89 LEU A C 1
ATOM 717 O O . LEU A 1 89 ? 8.485 -17.459 -1.343 1.00 59.47 89 LEU A O 1
ATOM 721 N N . GLY A 1 90 ? 8.991 -16.899 -3.452 1.00 55.28 90 GLY A N 1
ATOM 722 C CA . GLY A 1 90 ? 10.353 -17.444 -3.477 1.00 55.28 90 GLY A CA 1
ATOM 723 C C . GLY A 1 90 ? 11.474 -16.428 -3.223 1.00 55.28 90 GLY A C 1
ATOM 724 O O . GLY A 1 90 ? 12.646 -16.804 -3.259 1.00 55.28 90 GLY A O 1
ATOM 725 N N . GLU A 1 91 ? 11.167 -15.149 -2.997 1.00 53.28 91 GLU A N 1
ATOM 726 C CA . GLU A 1 91 ? 12.200 -14.151 -2.721 1.00 53.28 91 GLU A CA 1
ATOM 727 C C . GLU A 1 91 ? 12.620 -14.128 -1.251 1.00 53.28 91 GLU A C 1
ATOM 729 O O . GLU A 1 91 ? 11.801 -14.115 -0.335 1.00 53.28 91 GLU A O 1
ATOM 734 N N . LYS A 1 92 ? 13.938 -14.055 -1.027 1.00 53.16 92 LYS A N 1
ATOM 735 C CA . LYS A 1 92 ? 14.582 -14.024 0.299 1.00 53.16 92 LYS A CA 1
ATOM 736 C C . LYS A 1 92 ? 14.098 -12.888 1.220 1.00 53.16 92 LYS A C 1
ATOM 738 O O . LYS A 1 92 ? 14.421 -12.913 2.398 1.00 53.16 92 LYS A O 1
ATOM 743 N N . SER A 1 93 ? 13.339 -11.913 0.716 1.00 52.19 93 SER A N 1
ATOM 744 C CA . SER A 1 93 ? 12.693 -10.846 1.496 1.00 52.19 93 SER A CA 1
ATOM 745 C C . SER A 1 93 ? 11.380 -11.269 2.172 1.00 52.19 93 SER A C 1
ATOM 747 O O . SER A 1 93 ? 10.940 -10.580 3.088 1.00 52.19 93 SER A O 1
ATOM 749 N N . GLY A 1 94 ? 10.759 -12.383 1.757 1.00 49.69 94 GLY A N 1
ATOM 750 C CA . GLY A 1 94 ? 9.548 -12.946 2.378 1.00 49.69 94 GLY A CA 1
ATOM 751 C C . GLY A 1 94 ? 9.819 -13.801 3.621 1.00 49.69 94 GLY A C 1
ATOM 752 O O . GLY A 1 94 ? 8.895 -14.183 4.337 1.00 49.69 94 GLY A O 1
ATOM 753 N N . VAL A 1 95 ? 11.090 -14.084 3.902 1.00 44.25 95 VAL A N 1
ATOM 754 C CA . VAL A 1 95 ? 11.544 -14.794 5.094 1.00 44.25 95 VAL A CA 1
ATOM 755 C C . VAL A 1 95 ? 12.396 -13.837 5.913 1.00 44.25 95 VAL A C 1
ATOM 757 O O . VAL A 1 95 ? 13.476 -13.431 5.497 1.00 44.25 95 VAL A O 1
ATOM 760 N N . ASN A 1 96 ? 11.906 -13.455 7.090 1.00 47.94 96 ASN A N 1
ATOM 761 C CA . ASN A 1 96 ? 12.692 -12.730 8.083 1.00 47.94 96 ASN A CA 1
ATOM 762 C C . ASN A 1 96 ? 13.746 -13.699 8.657 1.00 47.94 96 ASN A C 1
ATOM 764 O O . ASN A 1 96 ? 13.592 -14.195 9.772 1.00 47.94 96 ASN A O 1
ATOM 768 N N . LEU A 1 97 ? 14.755 -14.052 7.852 1.00 39.25 97 LEU A N 1
ATOM 769 C CA . LEU A 1 97 ? 15.889 -14.882 8.250 1.00 39.25 97 LEU A CA 1
ATOM 770 C C . LEU A 1 97 ? 16.747 -14.050 9.203 1.00 39.25 97 LEU A C 1
ATOM 772 O O . LEU A 1 97 ? 17.585 -13.255 8.779 1.00 39.25 97 LEU A O 1
ATOM 776 N N . ARG A 1 98 ? 16.453 -14.188 10.494 1.00 44.50 98 ARG A N 1
ATOM 777 C CA . ARG A 1 98 ? 17.438 -13.968 11.549 1.00 44.50 98 ARG A CA 1
ATOM 778 C C . ARG A 1 98 ? 18.397 -15.146 11.598 1.00 44.50 98 ARG A C 1
ATOM 780 O O . ARG A 1 98 ? 17.925 -16.278 11.355 1.00 44.50 98 ARG A O 1
#

Secondary structure (DSSP, 8-state):
------TTHHHHHHHHHHHHS-HHHHHHHHHHHHTTHHHHSTT-BTTBTHHHHHHHHHHHHHHHS-TT-HHHHHHHHHHHHHHHHHS-TTSTTSS---

Nearest PDB structures (foldseek):
  8dz8-assembly8_H  TM=3.638E-01  e=6.521E+00  synthetic construct
  3edv-assembly1_A  TM=3.775E-01  e=8.937E+00  Homo sapiens

Radius of gyration: 14.06 Å; Cα contacts (8 Å, |Δi|>4): 53; chains: 1; bounding box: 27×35×44 Å

Solvent-accessible surface area (backbone atoms only — not comparable to full-atom values): 6013 Å² total; per-residue (Å²): 138,78,81,80,77,54,91,37,53,69,56,52,53,51,40,59,48,50,78,76,49,54,71,76,55,40,52,53,54,47,52,57,47,62,79,37,40,73,72,73,49,58,91,54,41,64,91,42,73,50,28,53,52,53,50,50,44,48,51,54,52,55,72,71,49,60,91,86,45,70,72,42,53,54,52,47,52,51,51,53,52,49,49,61,75,72,41,68,94,85,45,78,84,81,49,90,80,123

Mean predicted aligned error: 6.74 Å

Organism: NCBI:txid106004

pLDDT: mean 84.67, std 16.16, range [39.25, 97.06]

Sequence (98 aa):
ATEYISDVIPLESVYSLIEVQTLTVCERIFSWIESRVERLTKGMQAMRGKGPVLLRISNELLRRLPRSKQEHVVFSGRILLFLSSVFPLGEKSGVNLR

InterPro domains:
  IPR021861 THO complex, subunit THOC1 [PF11957] (14-98)
  IPR021861 THO complex, subunit THOC1 [PTHR13265] (15-98)